Protein AF-A0A1V4ZGW6-F1 (afdb_monomer_lite)

Radius of gyration: 16.2 Å; chains: 1; bounding box: 28×14×56 Å

pLDDT: mean 86.19, std 13.96, range [39.0, 96.75]

Secondary structure (DSSP, 8-state):
-B-TTT--B--GGGSEEEEPPPPHHHHHHHHHH---EEEEEEEPTTT--EEEEEEEEPPP------

Sequence (66 aa):
MRCFNCAWEGPEEELVEKPGSLIFYDFVAQQTLGMEVTRSNQHCPKCDSILKSHRLVGGMVLDQGI

Structure (mmCIF, N/CA/C/O backbone):
data_AF-A0A1V4ZGW6-F1
#
_entry.id   AF-A0A1V4ZGW6-F1
#
loop_
_atom_site.group_PDB
_atom_site.id
_atom_site.type_symbol
_atom_site.label_atom_id
_atom_site.label_alt_id
_atom_site.label_comp_id
_atom_site.label_asym_id
_atom_site.label_entity_id
_atom_site.label_seq_id
_atom_site.pdbx_PDB_ins_code
_atom_site.Cartn_x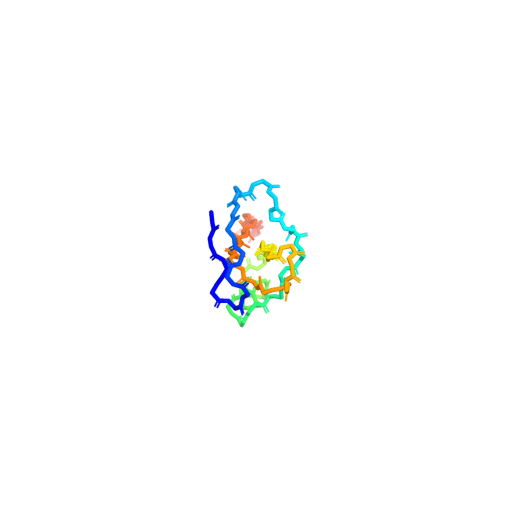
_atom_site.Cartn_y
_atom_site.Cartn_z
_atom_site.occupancy
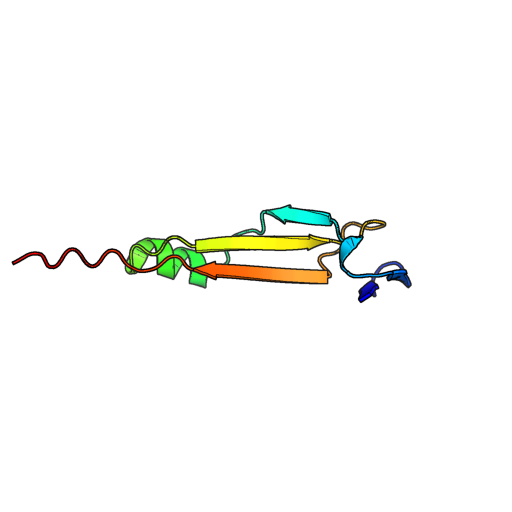_atom_site.B_iso_or_equiv
_atom_site.auth_seq_id
_atom_site.auth_comp_id
_atom_site.auth_asym_id
_atom_site.auth_atom_id
_atom_site.pdbx_PDB_model_num
ATOM 1 N N . MET A 1 1 ? 12.140 -5.879 -9.711 1.00 88.62 1 MET A N 1
ATOM 2 C CA . MET A 1 1 ? 10.662 -5.943 -9.753 1.00 88.62 1 MET A CA 1
ATOM 3 C C . MET A 1 1 ? 10.183 -5.923 -11.195 1.00 88.62 1 MET A C 1
ATOM 5 O O . MET A 1 1 ? 10.801 -5.260 -12.016 1.00 88.62 1 MET A O 1
ATOM 9 N N . ARG A 1 2 ? 9.098 -6.646 -11.501 1.00 93.25 2 ARG A N 1
ATOM 10 C CA . ARG A 1 2 ? 8.473 -6.672 -12.831 1.00 93.25 2 ARG A CA 1
ATOM 11 C C . ARG A 1 2 ? 7.003 -6.283 -12.728 1.00 93.25 2 ARG A C 1
ATOM 13 O O . ARG A 1 2 ? 6.275 -6.836 -11.908 1.00 93.25 2 ARG A O 1
ATOM 20 N N . CYS A 1 3 ? 6.564 -5.351 -13.565 1.00 95.25 3 CYS A N 1
ATOM 21 C CA . CYS A 1 3 ? 5.163 -4.985 -13.711 1.00 95.25 3 CYS A CA 1
ATOM 22 C C . CYS A 1 3 ? 4.496 -5.883 -14.757 1.00 95.25 3 CYS A C 1
ATOM 24 O O . CYS A 1 3 ? 4.851 -5.842 -15.933 1.00 95.25 3 CYS A O 1
ATOM 26 N N . PHE A 1 4 ? 3.486 -6.654 -14.358 1.00 93.00 4 PHE A N 1
ATOM 27 C CA . PHE A 1 4 ? 2.749 -7.526 -15.282 1.00 93.00 4 PHE A CA 1
ATOM 28 C C . PHE A 1 4 ? 1.829 -6.767 -16.248 1.00 93.00 4 PHE A C 1
ATOM 30 O O . PHE A 1 4 ? 1.492 -7.301 -17.297 1.00 93.00 4 PHE A O 1
ATOM 37 N N . ASN A 1 5 ? 1.451 -5.527 -15.924 1.00 95.62 5 ASN A N 1
ATOM 38 C CA . ASN A 1 5 ? 0.527 -4.740 -16.742 1.00 95.62 5 ASN A CA 1
ATOM 39 C C . ASN A 1 5 ? 1.213 -4.052 -17.938 1.00 95.62 5 ASN A C 1
ATOM 41 O O . ASN A 1 5 ? 0.624 -3.942 -19.006 1.00 95.62 5 ASN A O 1
ATOM 45 N N . CYS A 1 6 ? 2.462 -3.596 -17.781 1.00 95.88 6 CYS A N 1
ATOM 46 C CA . CYS A 1 6 ? 3.198 -2.881 -18.840 1.00 95.88 6 CYS A CA 1
ATOM 47 C C . CYS A 1 6 ? 4.586 -3.457 -19.152 1.00 95.88 6 CYS A C 1
ATOM 49 O O . CYS A 1 6 ? 5.357 -2.836 -19.877 1.00 95.88 6 CYS A O 1
ATOM 51 N N . ALA A 1 7 ? 4.918 -4.620 -18.583 1.00 96.25 7 ALA A N 1
ATOM 52 C CA . ALA A 1 7 ? 6.201 -5.308 -18.733 1.00 96.25 7 ALA A CA 1
ATOM 53 C C . ALA A 1 7 ? 7.445 -4.515 -18.282 1.00 96.25 7 ALA A C 1
ATOM 55 O O . ALA A 1 7 ? 8.559 -4.960 -18.535 1.00 96.25 7 ALA A O 1
ATOM 56 N N . TRP A 1 8 ? 7.283 -3.380 -17.591 1.00 95.62 8 TRP A N 1
ATOM 57 C CA . TRP A 1 8 ? 8.410 -2.658 -16.997 1.00 95.62 8 TRP A CA 1
ATOM 58 C C . TRP A 1 8 ? 9.169 -3.550 -16.008 1.00 95.62 8 TRP A C 1
ATOM 60 O O . TRP A 1 8 ? 8.556 -4.219 -15.171 1.00 95.62 8 TRP A O 1
ATOM 70 N N . GLU A 1 9 ? 10.495 -3.521 -16.092 1.00 96.75 9 GLU A N 1
ATOM 71 C CA . GLU A 1 9 ? 11.416 -4.217 -15.200 1.00 96.75 9 GLU A CA 1
ATOM 72 C C . GLU A 1 9 ? 12.442 -3.217 -14.671 1.00 96.75 9 GLU A C 1
ATOM 74 O O . GLU A 1 9 ? 13.040 -2.467 -15.441 1.00 96.75 9 GLU A O 1
ATOM 79 N N . GLY A 1 10 ? 12.629 -3.201 -13.356 1.00 94.50 10 GLY A N 1
ATOM 80 C CA . GLY A 1 10 ? 13.543 -2.278 -12.695 1.00 94.50 10 GLY A CA 1
ATOM 81 C C . GLY A 1 10 ? 13.724 -2.601 -11.214 1.00 94.50 10 GLY A C 1
ATOM 82 O O . GLY A 1 10 ? 13.105 -3.543 -10.699 1.00 94.50 10 GLY A O 1
ATOM 83 N N . PRO A 1 11 ? 14.606 -1.875 -10.524 1.00 96.06 11 PRO A N 1
ATOM 84 C CA . PRO A 1 11 ? 14.889 -2.083 -9.114 1.00 96.06 11 PRO A CA 1
ATOM 85 C C . PRO A 1 11 ? 13.732 -1.540 -8.242 1.00 96.06 11 PRO A C 1
ATOM 87 O O . PRO A 1 11 ? 12.801 -0.905 -8.739 1.00 96.06 11 PRO A O 1
ATOM 90 N N . GLU A 1 12 ? 13.698 -1.891 -6.956 1.00 90.75 12 GLU A N 1
ATOM 91 C CA . GLU A 1 12 ? 12.556 -1.563 -6.081 1.00 90.75 12 GLU A CA 1
ATOM 92 C C . GLU A 1 12 ? 12.530 -0.084 -5.676 1.00 90.75 12 GLU A C 1
ATOM 94 O O . GLU A 1 12 ? 11.464 0.484 -5.459 1.00 90.75 12 GLU A O 1
ATOM 99 N N . GLU A 1 13 ? 13.693 0.558 -5.660 1.00 94.12 13 GLU A N 1
ATOM 100 C CA . GLU A 1 13 ? 13.880 1.967 -5.322 1.00 94.12 13 GLU A CA 1
ATOM 101 C C . GLU A 1 13 ? 13.278 2.910 -6.380 1.00 94.12 13 GLU A C 1
ATOM 103 O O . GLU A 1 13 ? 13.029 4.077 -6.095 1.00 94.12 13 GLU A O 1
ATOM 108 N N . GLU A 1 14 ? 13.016 2.412 -7.594 1.00 94.88 14 GLU A N 1
ATOM 109 C CA . GLU A 1 14 ? 12.340 3.160 -8.665 1.00 94.88 14 GLU A CA 1
ATOM 110 C C . GLU A 1 14 ? 10.806 3.137 -8.550 1.00 94.88 14 GLU A C 1
ATOM 112 O O . GLU A 1 14 ? 10.109 3.788 -9.336 1.00 94.88 14 GLU A O 1
ATOM 117 N N . LEU A 1 15 ? 10.250 2.371 -7.607 1.00 94.56 15 LEU A N 1
ATOM 118 C CA . LEU A 1 15 ? 8.808 2.321 -7.406 1.00 94.56 15 LEU A CA 1
ATOM 119 C C . LEU A 1 15 ? 8.291 3.616 -6.777 1.00 94.56 15 LEU A C 1
ATOM 121 O O . LEU A 1 15 ? 8.927 4.225 -5.921 1.00 94.56 15 LEU A O 1
ATOM 125 N N . VAL A 1 16 ? 7.086 4.014 -7.179 1.00 95.56 16 VAL A N 1
ATOM 126 C CA . VAL A 1 16 ? 6.449 5.230 -6.665 1.00 95.56 16 VAL A CA 1
ATOM 127 C C . VAL A 1 16 ? 5.604 4.874 -5.451 1.00 95.56 16 VAL A C 1
ATOM 129 O O . VAL A 1 16 ? 4.618 4.148 -5.577 1.00 95.56 16 VAL A O 1
ATOM 132 N N . GLU A 1 17 ? 5.962 5.389 -4.279 1.00 95.06 17 GLU A N 1
ATOM 133 C CA . GLU A 1 17 ? 5.166 5.201 -3.067 1.00 95.06 17 GLU A CA 1
ATOM 134 C C . GLU A 1 17 ? 3.963 6.158 -3.037 1.00 95.06 17 GLU A C 1
ATOM 136 O O . GLU A 1 17 ? 4.092 7.361 -3.272 1.00 95.06 17 GLU A O 1
ATOM 141 N N . LYS A 1 18 ? 2.772 5.617 -2.760 1.00 93.62 18 LYS A N 1
ATOM 142 C CA . LYS A 1 18 ? 1.514 6.366 -2.639 1.00 93.62 18 LYS A CA 1
ATOM 143 C C . LYS A 1 18 ? 0.694 5.874 -1.443 1.00 93.62 18 LYS A C 1
ATOM 145 O O . LYS A 1 18 ? 0.792 4.698 -1.091 1.00 93.62 18 LYS A O 1
ATOM 150 N N . PRO A 1 19 ? -0.164 6.717 -0.842 1.00 91.50 19 PRO A N 1
ATOM 151 C CA . PRO A 1 19 ? -1.112 6.263 0.171 1.00 91.50 19 PRO A CA 1
ATOM 152 C C . PRO A 1 19 ? -2.027 5.158 -0.374 1.00 91.50 19 PRO A C 1
ATOM 154 O O . PRO A 1 19 ? -2.595 5.283 -1.459 1.00 91.50 19 PRO A O 1
ATOM 157 N N . GLY A 1 20 ? -2.170 4.072 0.383 1.00 89.69 20 GLY A N 1
ATOM 158 C CA . GLY A 1 20 ? -3.095 2.987 0.077 1.00 89.69 20 GLY A CA 1
ATOM 159 C C . GLY A 1 20 ? -4.450 3.200 0.745 1.00 89.69 20 GLY A C 1
ATOM 160 O O . GLY A 1 20 ? -4.531 3.696 1.868 1.00 89.69 20 GLY A O 1
ATOM 161 N N . SER A 1 21 ? -5.531 2.791 0.080 1.00 88.94 21 SER A N 1
ATOM 162 C CA . SER A 1 21 ? -6.860 2.789 0.695 1.00 88.94 21 SER A CA 1
ATOM 163 C C . SER A 1 21 ? -6.941 1.749 1.810 1.00 88.94 21 SER A C 1
ATOM 165 O O . SER A 1 21 ? -6.506 0.609 1.636 1.00 88.94 21 SER A O 1
ATOM 167 N N . LEU A 1 22 ? -7.541 2.130 2.936 1.00 86.44 22 LEU A N 1
ATOM 168 C CA . LEU A 1 22 ? -7.889 1.192 3.998 1.00 86.44 22 LEU A CA 1
ATOM 169 C C . LEU A 1 22 ? -8.881 0.157 3.463 1.00 86.44 22 LEU A C 1
ATOM 171 O O . LEU A 1 22 ? -9.812 0.493 2.727 1.00 86.44 22 LEU A O 1
ATOM 175 N N . ILE A 1 23 ? -8.678 -1.106 3.828 1.00 87.69 23 ILE A N 1
ATOM 176 C CA . ILE A 1 23 ? -9.629 -2.176 3.508 1.00 87.69 23 ILE A CA 1
ATOM 177 C C . ILE A 1 23 ? -10.545 -2.426 4.703 1.00 87.69 23 ILE A C 1
ATOM 179 O O . ILE A 1 23 ? -10.278 -1.965 5.809 1.00 87.69 23 ILE A O 1
ATOM 183 N N . PHE A 1 24 ? -11.603 -3.213 4.501 1.00 89.25 24 PHE A N 1
ATOM 184 C CA . PHE A 1 24 ? -12.596 -3.524 5.535 1.00 89.25 24 PHE A CA 1
ATOM 185 C C . PHE A 1 24 ? -11.986 -3.860 6.911 1.00 89.25 24 PHE A C 1
ATOM 187 O O . PHE A 1 24 ? -12.359 -3.258 7.913 1.00 89.25 24 PHE A O 1
ATOM 194 N N . TYR A 1 25 ? -10.994 -4.754 6.968 1.00 85.12 25 TYR A N 1
ATOM 195 C CA . TYR A 1 25 ? -10.355 -5.144 8.232 1.00 85.12 25 TYR A CA 1
ATOM 196 C C . TYR A 1 25 ? -9.551 -4.025 8.909 1.00 85.12 25 TYR A C 1
ATOM 198 O O . TYR A 1 25 ? -9.410 -4.036 10.129 1.00 85.12 25 TYR A O 1
ATOM 206 N N . ASP A 1 26 ? -9.035 -3.057 8.150 1.00 87.62 26 ASP A N 1
ATOM 207 C CA . ASP A 1 26 ? -8.344 -1.897 8.721 1.00 87.62 26 ASP A CA 1
ATOM 208 C C . ASP A 1 26 ? -9.335 -0.964 9.404 1.00 87.62 26 ASP A C 1
ATOM 210 O O . ASP A 1 26 ? -9.083 -0.510 10.516 1.00 87.62 26 ASP A O 1
ATOM 214 N N . PHE A 1 27 ? -10.493 -0.749 8.774 1.00 85.38 27 PHE A N 1
ATOM 215 C CA . PHE A 1 27 ? -11.584 0.004 9.382 1.00 85.38 27 PHE A CA 1
ATOM 216 C C . PHE A 1 27 ? -12.084 -0.673 10.657 1.00 85.38 27 PHE A C 1
ATOM 218 O O . PHE A 1 27 ? -12.267 -0.001 11.666 1.00 85.38 27 PHE A O 1
ATOM 225 N N . VAL A 1 28 ? -12.247 -2.001 10.650 1.00 88.19 28 VAL A N 1
ATOM 226 C CA . VAL A 1 28 ? -12.638 -2.746 11.858 1.00 88.19 28 VAL A CA 1
ATOM 227 C C . VAL A 1 28 ? -11.607 -2.561 12.974 1.00 88.19 28 VAL A C 1
ATOM 229 O O . VAL A 1 28 ? -11.997 -2.297 14.110 1.00 88.19 28 VAL A O 1
ATOM 232 N N . ALA A 1 29 ? -10.309 -2.648 12.666 1.00 85.31 29 ALA A N 1
ATOM 233 C CA . ALA A 1 29 ? -9.243 -2.449 13.648 1.00 85.31 29 ALA A CA 1
ATOM 234 C C . ALA A 1 29 ? -9.223 -1.015 14.211 1.00 85.31 29 ALA A C 1
ATOM 236 O O . ALA A 1 29 ? -9.124 -0.840 15.424 1.00 85.31 29 ALA A O 1
ATOM 237 N N . GLN A 1 30 ? -9.396 0.002 13.364 1.00 86.50 30 GLN A N 1
ATOM 238 C CA . GLN A 1 30 ? -9.480 1.398 13.806 1.00 86.50 30 GLN A CA 1
ATOM 239 C C . GLN A 1 30 ? -10.694 1.652 14.704 1.00 86.50 30 GLN A C 1
ATOM 241 O O . GLN A 1 30 ? -10.559 2.225 15.780 1.00 86.50 30 GLN A O 1
ATOM 246 N N . GLN A 1 31 ? -11.877 1.206 14.279 1.00 85.69 31 GLN A N 1
ATOM 247 C CA . GLN A 1 31 ? -13.135 1.506 14.969 1.00 85.69 31 GLN A CA 1
ATOM 248 C C . GLN A 1 31 ? -13.318 0.695 16.255 1.00 85.69 31 GLN A C 1
ATOM 250 O O . GLN A 1 31 ? -13.871 1.197 17.226 1.00 85.69 31 GLN A O 1
ATOM 255 N N . THR A 1 32 ? -12.874 -0.564 16.260 1.00 85.56 32 THR A N 1
ATOM 256 C CA . THR A 1 32 ? -13.168 -1.500 17.359 1.00 85.56 32 THR A CA 1
ATOM 257 C C . THR A 1 32 ? -12.034 -1.579 18.368 1.00 85.56 32 THR A C 1
ATOM 259 O O . THR A 1 32 ? -12.276 -1.765 19.555 1.00 85.56 32 THR A O 1
ATOM 262 N N . LEU A 1 33 ? -10.789 -1.479 17.897 1.00 81.94 33 LEU A N 1
ATOM 263 C CA . LEU A 1 33 ? -9.597 -1.709 18.714 1.00 81.94 33 LEU A CA 1
ATOM 264 C C . LEU A 1 33 ? -8.815 -0.415 18.982 1.00 81.94 33 LEU A C 1
ATOM 266 O O . LEU A 1 33 ? -7.771 -0.472 19.626 1.00 81.94 33 LEU A O 1
ATOM 270 N N . GLY A 1 34 ? -9.282 0.733 18.473 1.00 82.94 34 GLY A N 1
ATOM 271 C CA . GLY A 1 34 ? -8.588 2.019 18.606 1.00 82.94 34 GLY A CA 1
ATOM 272 C C . GLY A 1 34 ? -7.199 2.025 17.962 1.00 82.94 34 GLY A C 1
ATOM 273 O O . GLY A 1 34 ? -6.347 2.826 18.336 1.00 82.94 34 GLY A O 1
ATOM 274 N N . MET A 1 35 ? -6.939 1.099 17.036 1.00 84.81 35 MET A N 1
ATOM 275 C CA . MET A 1 35 ? -5.628 0.952 16.410 1.00 84.81 35 MET A CA 1
ATOM 276 C C . MET A 1 35 ? -5.474 1.965 15.290 1.00 84.81 35 MET A C 1
ATOM 278 O O . MET A 1 35 ? -6.326 2.039 14.412 1.00 84.81 35 MET A O 1
ATOM 282 N N . GLU A 1 36 ? -4.358 2.681 15.237 1.00 87.69 36 GLU A N 1
ATOM 283 C CA . GLU A 1 36 ? -4.033 3.455 14.044 1.00 87.69 36 GLU A CA 1
ATOM 284 C C . GLU A 1 36 ? -3.567 2.505 12.934 1.00 87.69 36 GLU A C 1
ATOM 286 O O . GLU A 1 36 ? -2.671 1.687 13.129 1.00 87.69 36 GLU A O 1
ATOM 291 N N . VAL A 1 37 ? -4.180 2.595 11.756 1.00 87.62 37 VAL A N 1
ATOM 292 C CA . VAL A 1 37 ? -3.788 1.780 10.598 1.00 87.62 37 VAL A CA 1
ATOM 293 C C . VAL A 1 37 ? -3.483 2.696 9.431 1.00 87.62 37 VAL A C 1
ATOM 295 O O . VAL A 1 37 ? -4.337 3.483 9.029 1.00 87.62 37 VAL A O 1
ATOM 298 N N . THR A 1 38 ? -2.290 2.561 8.865 1.00 89.25 38 THR A N 1
ATOM 299 C CA . THR A 1 38 ? -1.873 3.258 7.650 1.00 89.25 38 THR A CA 1
ATOM 300 C C . THR A 1 38 ? -1.459 2.242 6.593 1.00 89.25 38 THR A C 1
ATOM 302 O O . THR A 1 38 ? -0.953 1.155 6.888 1.00 89.25 38 THR A O 1
ATOM 305 N N . ARG A 1 39 ? -1.715 2.565 5.325 1.00 90.25 39 ARG A N 1
ATOM 306 C CA . ARG A 1 39 ? -1.270 1.751 4.194 1.00 90.25 39 ARG A CA 1
ATOM 307 C C . ARG A 1 39 ? -0.480 2.603 3.224 1.00 90.25 39 ARG A C 1
ATOM 309 O O . ARG A 1 39 ? -0.891 3.719 2.912 1.00 90.25 39 ARG A O 1
ATOM 316 N N . SER A 1 40 ? 0.594 2.040 2.693 1.00 93.38 40 SER A N 1
ATOM 317 C CA . SER A 1 40 ? 1.290 2.583 1.533 1.00 93.38 40 SER A CA 1
ATOM 318 C C . SER A 1 40 ? 1.361 1.531 0.436 1.00 93.38 40 SER A C 1
ATOM 320 O O . SER A 1 40 ? 1.444 0.331 0.689 1.00 93.38 40 SER A O 1
ATOM 322 N N . ASN A 1 41 ? 1.256 1.972 -0.805 1.00 94.94 41 ASN A N 1
ATOM 323 C CA . ASN A 1 41 ? 1.363 1.135 -1.983 1.00 94.94 41 ASN A CA 1
ATOM 324 C C . ASN A 1 41 ? 2.579 1.581 -2.782 1.00 94.94 41 ASN A C 1
ATOM 326 O O . ASN A 1 41 ? 2.816 2.774 -2.948 1.00 94.94 41 ASN A O 1
ATOM 330 N N . GLN A 1 42 ? 3.312 0.621 -3.327 1.00 95.19 42 GLN A N 1
ATOM 331 C CA . GLN A 1 42 ? 4.361 0.869 -4.302 1.00 95.19 42 GLN A CA 1
ATOM 332 C C . GLN A 1 42 ? 3.802 0.613 -5.697 1.00 95.19 42 GLN A C 1
ATOM 334 O O . GLN 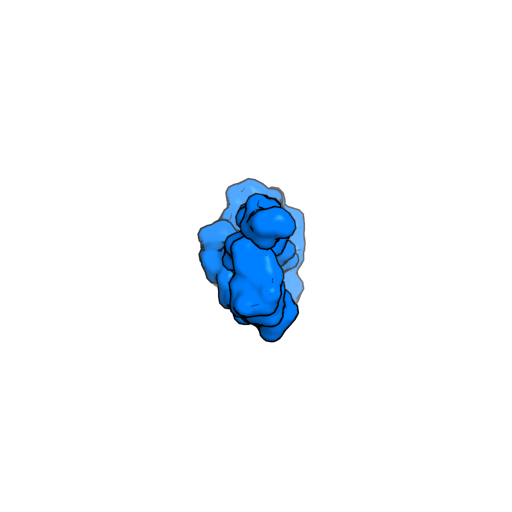A 1 42 ? 3.336 -0.489 -6.011 1.00 95.19 42 GLN A O 1
ATOM 339 N N . HIS A 1 43 ? 3.836 1.644 -6.529 1.00 96.31 43 HIS A N 1
ATOM 340 C CA . HIS A 1 43 ? 3.277 1.657 -7.868 1.00 96.31 43 HIS A CA 1
ATOM 341 C C . HIS A 1 43 ? 4.370 1.527 -8.927 1.00 96.31 43 HIS A C 1
ATOM 343 O O . HIS A 1 43 ? 5.501 1.986 -8.758 1.00 96.31 43 HIS A O 1
ATOM 349 N N . CYS A 1 44 ? 4.008 0.924 -10.058 1.00 96.31 44 CYS A N 1
ATOM 350 C CA . CYS A 1 44 ? 4.844 0.932 -11.248 1.00 96.31 44 CYS A CA 1
ATOM 351 C C . CYS A 1 44 ? 5.031 2.376 -11.751 1.00 96.31 44 CYS A C 1
ATOM 353 O O . CYS A 1 44 ? 4.027 3.040 -12.025 1.00 96.31 44 CYS A O 1
ATOM 355 N N . PRO A 1 45 ? 6.269 2.839 -12.002 1.00 96.31 45 PRO A N 1
ATOM 356 C CA . PRO A 1 45 ? 6.519 4.211 -12.450 1.00 96.31 45 PRO A CA 1
ATOM 357 C C . PRO A 1 45 ? 5.994 4.513 -13.866 1.00 96.31 45 PRO A C 1
ATOM 359 O O . PRO A 1 45 ? 5.954 5.670 -14.273 1.00 96.31 45 PRO A O 1
ATOM 362 N N . LYS A 1 46 ? 5.612 3.490 -14.646 1.00 96.25 46 LYS A N 1
ATOM 363 C CA . LYS A 1 46 ? 5.165 3.643 -16.043 1.00 96.25 46 LYS A CA 1
ATOM 364 C C . LYS A 1 46 ? 3.653 3.606 -16.228 1.00 96.25 46 LYS A C 1
ATOM 366 O O . LYS A 1 46 ? 3.133 4.360 -17.039 1.00 96.25 46 LYS A O 1
ATOM 371 N N . CYS A 1 47 ? 2.962 2.711 -15.527 1.00 96.19 47 CYS A N 1
ATOM 372 C CA . CYS A 1 47 ? 1.524 2.486 -15.723 1.00 96.19 47 CYS A CA 1
ATOM 373 C C . CYS A 1 47 ? 0.698 2.627 -14.444 1.00 96.19 47 CYS A C 1
ATOM 375 O O . CYS A 1 47 ? -0.492 2.333 -14.456 1.00 96.19 47 CYS A O 1
ATOM 377 N N . ASP A 1 48 ? 1.337 3.023 -13.343 1.00 95.25 48 ASP A N 1
ATOM 378 C CA . ASP A 1 48 ? 0.705 3.250 -12.046 1.00 95.25 48 ASP A CA 1
ATOM 379 C C . ASP A 1 48 ? -0.005 2.031 -11.430 1.00 95.25 48 ASP A C 1
ATOM 381 O O . ASP A 1 48 ? -0.743 2.157 -10.455 1.00 95.25 48 ASP A O 1
ATOM 385 N N . SER A 1 49 ? 0.226 0.823 -11.953 1.00 95.75 49 SER A N 1
ATOM 386 C CA . SER A 1 49 ? -0.294 -0.403 -11.346 1.00 95.75 49 SER A CA 1
ATOM 387 C C . SER A 1 49 ? 0.326 -0.616 -9.965 1.00 95.75 49 SER A C 1
ATOM 389 O O . SER A 1 49 ? 1.549 -0.522 -9.832 1.00 95.75 49 SER A O 1
ATOM 391 N N . ILE A 1 50 ? -0.479 -1.001 -8.978 1.00 95.00 50 ILE A N 1
ATOM 392 C CA . ILE A 1 50 ? 0.016 -1.395 -7.653 1.00 95.00 50 ILE A CA 1
ATOM 393 C C . ILE A 1 50 ? 0.838 -2.682 -7.793 1.00 95.00 50 ILE A C 1
ATOM 395 O O . ILE A 1 50 ? 0.340 -3.683 -8.306 1.00 95.00 50 ILE A O 1
ATOM 399 N N . LEU A 1 51 ? 2.092 -2.654 -7.342 1.00 94.19 51 LEU A N 1
ATOM 400 C CA . LEU A 1 51 ? 3.000 -3.805 -7.364 1.00 94.19 51 LEU A CA 1
ATOM 401 C C . LEU A 1 51 ? 3.249 -4.385 -5.970 1.00 94.19 51 LEU A C 1
ATOM 403 O O . LEU A 1 51 ? 3.397 -5.599 -5.842 1.00 94.19 51 LEU A O 1
ATOM 407 N N . LYS A 1 52 ? 3.270 -3.544 -4.929 1.00 91.75 52 LYS A N 1
ATOM 408 C CA . LYS A 1 52 ? 3.306 -3.974 -3.523 1.00 91.75 52 LYS A CA 1
ATOM 409 C C . LYS A 1 52 ? 2.411 -3.090 -2.662 1.00 91.75 52 LYS A C 1
ATOM 411 O O . LYS A 1 52 ? 2.152 -1.939 -3.003 1.00 91.75 52 LYS A O 1
ATOM 416 N N . SER A 1 53 ? 1.953 -3.638 -1.541 1.00 91.25 53 SER A N 1
ATOM 417 C CA . SER A 1 53 ? 1.178 -2.923 -0.527 1.00 91.25 53 SER A CA 1
ATOM 418 C C . SER A 1 53 ? 1.760 -3.228 0.847 1.00 91.25 53 SER A C 1
ATOM 420 O O . SER A 1 53 ? 1.887 -4.394 1.224 1.00 91.25 53 SER A O 1
ATOM 422 N N . HIS A 1 54 ? 2.105 -2.181 1.583 1.00 89.38 54 HIS A N 1
ATOM 423 C CA . HIS A 1 54 ? 2.545 -2.226 2.964 1.00 89.38 54 HIS A CA 1
ATOM 424 C C . HIS A 1 54 ? 1.416 -1.747 3.869 1.00 89.38 54 HIS A C 1
ATOM 426 O O . HIS A 1 54 ? 0.715 -0.775 3.587 1.00 89.38 54 HIS A O 1
ATOM 432 N N . ARG A 1 55 ? 1.237 -2.463 4.975 1.00 89.81 55 ARG A N 1
ATOM 433 C CA . ARG A 1 55 ? 0.263 -2.152 6.014 1.00 89.81 55 ARG A CA 1
ATOM 434 C C . ARG A 1 55 ? 1.024 -1.957 7.312 1.00 89.81 55 ARG A C 1
ATOM 436 O O . ARG A 1 55 ? 1.685 -2.885 7.773 1.00 89.81 55 ARG A O 1
ATOM 443 N N . LEU A 1 56 ? 0.908 -0.770 7.885 1.00 85.00 56 LEU A N 1
ATOM 444 C CA . LEU A 1 56 ? 1.451 -0.434 9.189 1.00 85.00 56 LEU A CA 1
ATOM 445 C C . LEU A 1 56 ? 0.287 -0.336 10.170 1.00 85.00 56 LEU A C 1
ATOM 447 O O . LEU A 1 56 ? -0.725 0.311 9.902 1.00 85.00 56 LEU A O 1
ATOM 451 N N . VAL A 1 57 ? 0.425 -1.029 11.292 1.00 83.25 57 VAL A N 1
ATOM 452 C CA . VAL A 1 57 ? -0.567 -1.048 12.363 1.00 83.25 57 VAL A CA 1
ATOM 453 C C . VAL A 1 57 ? 0.125 -0.510 13.610 1.00 83.25 57 VAL A C 1
ATOM 455 O O . VAL A 1 57 ? 1.011 -1.166 14.155 1.00 83.25 57 VAL A O 1
ATOM 458 N N . GLY A 1 58 ? -0.237 0.707 14.008 1.00 77.25 58 GLY A N 1
ATOM 459 C CA . GLY A 1 58 ? 0.193 1.329 15.253 1.00 77.25 58 GLY A CA 1
ATOM 460 C C . GLY A 1 58 ? -0.367 0.573 16.458 1.00 77.25 58 GLY A C 1
ATOM 461 O O . GLY A 1 58 ? -1.465 0.012 16.402 1.00 77.25 58 GLY A O 1
ATOM 462 N N . GLY A 1 59 ? 0.420 0.506 17.534 1.00 64.00 59 GLY A N 1
ATOM 463 C CA . GLY A 1 59 ? 0.054 -0.210 18.758 1.00 64.00 59 GLY A CA 1
ATOM 4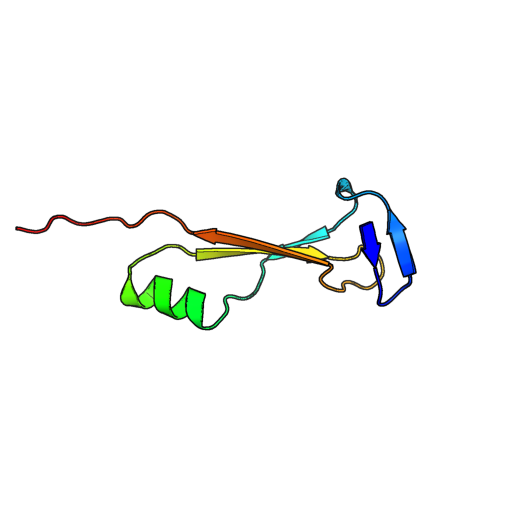64 C C . GLY A 1 59 ? -1.224 0.329 19.408 1.00 64.00 59 GLY A C 1
ATOM 465 O O . GLY A 1 59 ? -1.569 1.497 19.253 1.00 64.00 59 GLY A O 1
ATOM 466 N N . MET A 1 60 ? -1.924 -0.534 20.148 1.00 55.91 60 MET A N 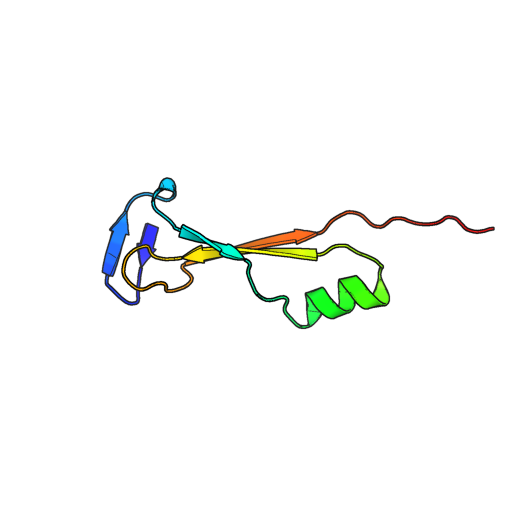1
ATOM 467 C CA . MET A 1 60 ? -3.099 -0.152 20.936 1.00 55.91 60 MET A CA 1
ATOM 468 C C . MET A 1 60 ? -2.677 0.735 22.113 1.00 55.91 60 MET A C 1
ATOM 470 O O . MET A 1 60 ? -1.824 0.338 22.908 1.00 55.91 60 MET A O 1
ATOM 474 N N . VAL A 1 61 ? -3.321 1.893 22.275 1.00 55.56 61 VAL A N 1
ATOM 475 C CA . VAL A 1 61 ? -3.357 2.576 23.574 1.00 55.56 61 VAL A CA 1
ATOM 476 C C . VAL A 1 61 ? -4.400 1.840 24.409 1.00 55.56 61 VAL A C 1
ATOM 478 O O . VAL A 1 61 ? -5.599 2.071 24.279 1.00 55.56 61 VAL A O 1
ATOM 481 N N . LEU A 1 62 ? -3.951 0.878 25.215 1.00 49.69 62 LEU A N 1
ATOM 482 C CA . LEU A 1 62 ? -4.776 0.343 26.290 1.00 49.69 62 LEU A CA 1
ATOM 483 C C . LEU A 1 62 ? -4.823 1.418 27.374 1.00 49.69 62 LEU A C 1
ATOM 485 O O . LEU A 1 62 ? -3.920 1.487 28.207 1.00 49.69 62 LEU A O 1
ATOM 489 N N . ASP A 1 63 ? -5.863 2.250 27.372 1.00 50.56 63 ASP A N 1
ATOM 490 C CA . ASP A 1 63 ? -6.268 2.900 28.614 1.00 50.56 63 ASP A CA 1
ATOM 491 C C . ASP A 1 63 ? -6.663 1.772 29.574 1.00 50.56 63 ASP A C 1
ATOM 493 O O . ASP A 1 63 ? -7.756 1.207 29.495 1.00 50.56 63 ASP A O 1
ATOM 497 N N . GLN A 1 64 ? -5.740 1.380 30.456 1.00 46.53 64 GLN A N 1
ATOM 498 C CA . GLN A 1 64 ? -6.087 0.624 31.654 1.00 46.53 64 GLN A CA 1
ATOM 499 C C . GLN A 1 64 ? -6.895 1.558 32.559 1.00 46.53 64 GLN A C 1
ATOM 501 O O . GLN A 1 64 ? -6.366 2.211 33.455 1.00 46.53 64 GLN A O 1
ATOM 506 N N . GLY A 1 65 ? -8.185 1.668 32.252 1.00 47.47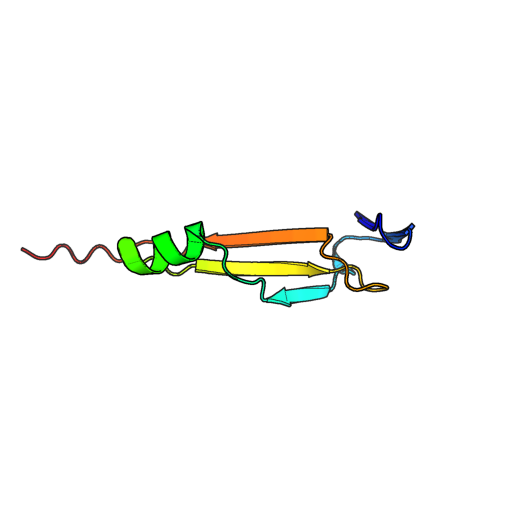 65 GLY A N 1
ATOM 507 C CA . GLY A 1 65 ? -9.173 2.357 33.059 1.00 47.47 65 GLY A CA 1
ATOM 508 C C . GLY A 1 65 ? -9.824 1.406 34.060 1.00 47.47 65 GLY A C 1
ATOM 509 O O . GLY A 1 65 ? -10.695 0.631 33.670 1.00 47.47 65 GLY A O 1
ATOM 510 N N . ILE A 1 66 ? -9.457 1.623 35.332 1.00 39.00 66 ILE A N 1
ATOM 511 C CA . ILE A 1 66 ? -10.049 1.173 36.615 1.00 39.00 66 ILE A CA 1
ATOM 512 C C . ILE A 1 66 ? -9.606 -0.204 37.124 1.00 39.00 66 ILE A C 1
ATOM 514 O O . ILE A 1 66 ? -10.051 -1.240 36.589 1.00 39.00 66 ILE A O 1
#

Foldseek 3Di:
DADPVPRDDDDQVPWDKDWDDDDPVQVCCCPPQVKDKTKIFTADPPPRHTPDMDIDIHDGPPPPDD